Protein AF-A0A956QJQ5-F1 (afdb_monomer_lite)

Radius of gyration: 14.85 Å; chains: 1; bounding box: 36×27×37 Å

Secondary structure (DSSP, 8-state):
--PPP---TT-TTS--TTSTTBTTB-PPPHHHHHHHHHHHHHHHHT--GGG--EEE---SSHHHHSS---HHHHHHHHSGGGTTSEEE-

Sequence (89 aa):
MKITPFIGKGSPDFITRGHPDFGKKENPTLEEQLALAVNGLFGEMGVDPKLVQRSYVGNFAGELFSNQGHLGAMVGRVEPALAGVGSAR

pLDDT: mean 95.03, std 5.26, range [60.28, 98.38]

Structure (mmCIF, N/CA/C/O backbone):
data_AF-A0A956QJQ5-F1
#
_entry.id   AF-A0A956QJQ5-F1
#
loop_
_atom_site.group_PDB
_atom_site.id
_atom_site.type_symbol
_atom_site.label_atom_id
_atom_site.label_alt_id
_atom_site.label_comp_id
_atom_site.label_asym_id
_atom_site.label_entity_id
_atom_site.label_seq_id
_atom_site.pdbx_PDB_ins_code
_atom_site.Cartn_x
_atom_site.Cartn_y
_atom_site.Cartn_z
_atom_site.occupancy
_atom_site.B_iso_or_equiv
_atom_site.auth_seq_id
_atom_site.auth_comp_id
_atom_site.auth_asym_id
_atom_site.auth_atom_id
_atom_site.pdbx_PDB_model_num
ATOM 1 N N . MET A 1 1 ? -11.728 -5.339 -12.961 1.00 60.28 1 MET A N 1
ATOM 2 C CA . MET A 1 1 ? -10.831 -4.537 -12.114 1.00 60.28 1 MET A CA 1
ATOM 3 C C . MET A 1 1 ? -11.499 -4.336 -10.764 1.00 60.28 1 MET A C 1
ATOM 5 O O . MET A 1 1 ? -12.489 -3.612 -10.678 1.00 60.28 1 MET A O 1
ATOM 9 N N . LYS A 1 2 ? -11.033 -5.024 -9.727 1.00 71.94 2 LYS A N 1
ATOM 10 C CA . LYS A 1 2 ? -11.557 -4.986 -8.370 1.00 71.94 2 LYS A CA 1
ATOM 11 C C . LYS A 1 2 ? -10.932 -3.798 -7.650 1.00 71.94 2 LYS A C 1
ATOM 13 O O . LYS A 1 2 ? -9.837 -3.872 -7.105 1.00 71.94 2 LYS A O 1
ATOM 18 N N . ILE A 1 3 ? -11.649 -2.684 -7.688 1.00 91.62 3 ILE A N 1
ATOM 19 C CA . ILE A 1 3 ? -11.356 -1.505 -6.873 1.00 91.62 3 ILE A CA 1
ATOM 20 C C . ILE A 1 3 ? -11.556 -1.896 -5.402 1.00 91.62 3 ILE A C 1
ATOM 22 O O . ILE A 1 3 ? -12.481 -2.651 -5.082 1.00 91.62 3 ILE A O 1
ATOM 26 N N . THR A 1 4 ? -10.681 -1.427 -4.510 1.00 93.88 4 THR A N 1
ATOM 27 C CA . THR A 1 4 ? -10.838 -1.673 -3.072 1.00 93.88 4 THR A CA 1
ATOM 28 C C . THR A 1 4 ? -12.167 -1.085 -2.575 1.00 93.88 4 THR A C 1
ATOM 30 O O . THR A 1 4 ? -12.620 -0.060 -3.093 1.00 93.88 4 THR A O 1
ATOM 33 N N . PRO A 1 5 ? -12.832 -1.703 -1.583 1.00 94.50 5 PRO A N 1
ATOM 34 C CA . PRO A 1 5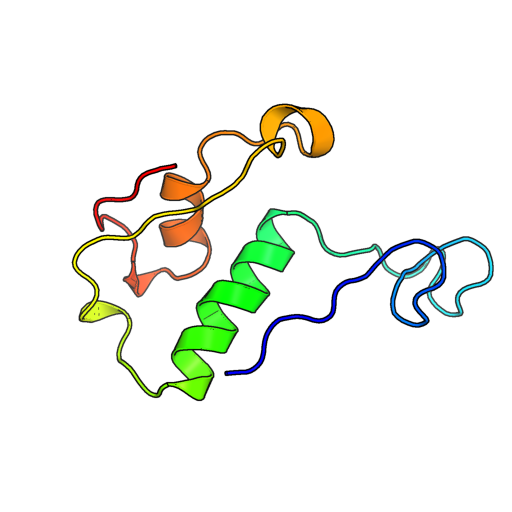 ? -14.010 -1.101 -0.973 1.00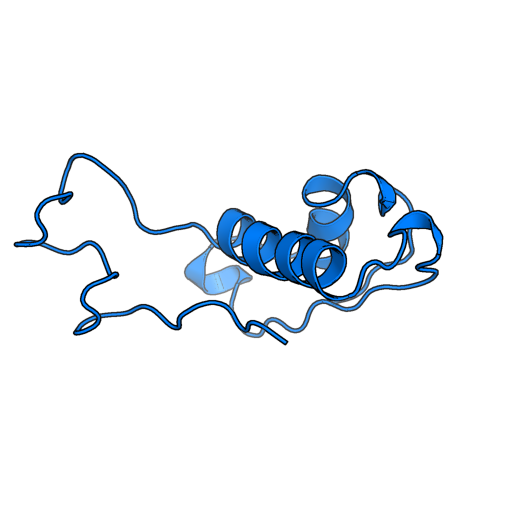 94.50 5 PRO A CA 1
ATOM 35 C C . PRO A 1 5 ? -13.675 0.265 -0.370 1.00 94.50 5 PRO A C 1
ATOM 37 O O . PRO A 1 5 ? -12.676 0.419 0.335 1.00 94.50 5 PRO A O 1
ATOM 40 N N . PHE A 1 6 ? -14.525 1.260 -0.616 1.00 96.50 6 PHE A N 1
ATOM 41 C CA . PHE A 1 6 ? -14.387 2.567 0.018 1.00 96.50 6 PHE A CA 1
ATOM 42 C C . PHE A 1 6 ? -15.050 2.511 1.389 1.00 96.50 6 PHE A C 1
ATOM 44 O O . PHE A 1 6 ? -16.269 2.378 1.502 1.00 96.50 6 PHE A O 1
ATOM 51 N N . ILE A 1 7 ? -14.232 2.586 2.435 1.00 97.00 7 ILE A N 1
ATOM 52 C CA . ILE A 1 7 ? -14.683 2.479 3.821 1.00 97.00 7 ILE A CA 1
ATOM 53 C C . ILE A 1 7 ? -14.628 3.835 4.524 1.00 97.00 7 ILE A C 1
ATOM 55 O O . ILE A 1 7 ? -13.773 4.677 4.259 1.00 97.00 7 ILE A O 1
ATOM 59 N N . GLY A 1 8 ? -15.568 4.036 5.437 1.00 96.81 8 GLY A N 1
ATOM 60 C CA . GLY A 1 8 ? -15.731 5.248 6.225 1.00 96.81 8 GLY A CA 1
ATOM 61 C C . GLY A 1 8 ? -16.964 5.122 7.111 1.00 96.81 8 GLY A C 1
ATOM 62 O O . GLY A 1 8 ? -17.651 4.098 7.096 1.00 96.81 8 GLY A O 1
ATOM 63 N N . LYS A 1 9 ? -17.271 6.160 7.892 1.00 96.19 9 LYS A N 1
ATOM 64 C CA . LYS A 1 9 ? -18.435 6.152 8.790 1.00 96.19 9 LYS A CA 1
ATOM 65 C C . LYS A 1 9 ? -19.717 5.787 8.022 1.00 96.19 9 LYS A C 1
ATOM 67 O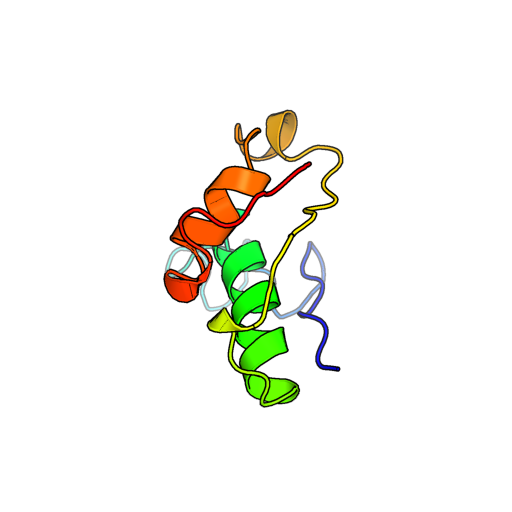 O . LYS A 1 9 ? -20.100 6.496 7.098 1.00 96.19 9 LYS A O 1
ATOM 72 N N . GLY A 1 10 ? -20.383 4.710 8.446 1.00 93.75 10 GLY A N 1
ATOM 73 C CA . GLY A 1 10 ? -21.602 4.179 7.820 1.00 93.75 10 GLY A CA 1
ATOM 74 C C . GLY A 1 10 ? -21.381 2.940 6.946 1.00 93.75 10 GLY A C 1
ATOM 75 O O . GLY A 1 10 ? -22.345 2.234 6.668 1.00 93.75 10 GLY A O 1
ATOM 76 N N . SER A 1 11 ? -20.136 2.635 6.563 1.00 96.50 11 SER A N 1
ATOM 77 C CA . SER A 1 11 ? -19.796 1.357 5.928 1.00 96.50 11 SER A CA 1
ATOM 78 C C . SER A 1 11 ? -19.790 0.224 6.965 1.00 96.50 11 SER A C 1
ATOM 80 O O . SER A 1 11 ? -19.265 0.436 8.064 1.00 96.50 11 SER A O 1
ATOM 82 N N . PRO A 1 12 ? -20.319 -0.973 6.639 1.00 95.88 12 PRO A N 1
ATOM 83 C CA . PRO A 1 12 ? -20.227 -2.138 7.520 1.00 95.88 12 PRO A CA 1
ATOM 84 C C . PRO A 1 12 ? -18.780 -2.595 7.739 1.00 95.88 12 PRO A C 1
ATOM 86 O O . PRO A 1 12 ? -18.491 -3.171 8.779 1.00 95.88 12 PRO A O 1
ATOM 89 N N . ASP A 1 13 ? -17.879 -2.287 6.803 1.00 95.94 13 ASP A N 1
ATOM 90 C CA . ASP A 1 13 ? -16.469 -2.684 6.857 1.00 95.94 13 ASP A CA 1
ATOM 91 C C . ASP A 1 13 ? -15.593 -1.674 7.622 1.00 95.94 13 ASP A C 1
ATOM 93 O O . ASP A 1 13 ? -14.394 -1.894 7.794 1.00 95.94 13 ASP A O 1
ATOM 97 N N . PHE A 1 14 ? -16.158 -0.543 8.067 1.00 98.12 14 PHE A N 1
ATOM 98 C CA . PHE A 1 14 ? -15.417 0.476 8.810 1.00 98.12 14 PHE A CA 1
ATOM 99 C C . PHE A 1 14 ? -15.535 0.253 10.318 1.00 98.12 14 PHE A C 1
ATOM 101 O O . PHE A 1 14 ? -16.605 0.395 10.920 1.00 98.12 14 PHE A O 1
ATOM 108 N N . ILE A 1 15 ? -14.404 -0.039 10.952 1.00 98.19 15 ILE A N 1
ATOM 109 C CA . ILE A 1 15 ? -14.342 -0.326 12.379 1.00 98.19 15 ILE A CA 1
ATOM 110 C C . ILE A 1 15 ? -14.509 0.984 13.151 1.00 98.19 15 ILE A C 1
ATOM 112 O O . ILE A 1 15 ? -13.651 1.865 13.154 1.00 98.19 15 ILE A O 1
ATOM 116 N N . THR A 1 16 ? -15.641 1.114 13.831 1.00 97.00 16 THR A N 1
ATOM 117 C CA . THR A 1 16 ? -15.948 2.222 14.738 1.00 97.00 16 THR A CA 1
ATOM 118 C C . THR A 1 16 ? -16.629 1.689 15.994 1.00 97.00 16 THR A C 1
ATOM 120 O O . THR A 1 16 ? -16.902 0.492 16.098 1.00 97.00 16 THR A O 1
ATOM 123 N N . ARG A 1 17 ? -16.908 2.553 16.976 1.00 96.06 17 ARG A N 1
ATOM 124 C CA . ARG A 1 17 ? -17.583 2.144 18.214 1.00 96.06 17 ARG A CA 1
ATOM 125 C C . ARG A 1 17 ? -18.920 1.470 17.872 1.00 96.06 17 ARG A C 1
ATOM 127 O O . ARG A 1 17 ? -19.776 2.092 17.253 1.00 96.06 17 ARG A O 1
ATOM 134 N N . GLY A 1 18 ? -19.084 0.216 18.300 1.00 93.88 18 GLY A N 1
ATOM 135 C CA . GLY A 1 18 ? -20.251 -0.623 17.993 1.00 93.88 18 GLY A CA 1
ATOM 136 C C . GLY A 1 18 ? -20.009 -1.689 16.917 1.00 93.88 18 GLY A C 1
ATOM 137 O O . GLY A 1 18 ? -20.820 -2.601 16.794 1.00 93.88 18 GLY A O 1
ATOM 138 N N . HIS A 1 19 ? -18.892 -1.630 16.183 1.00 97.69 19 HIS A N 1
ATOM 139 C CA . HIS A 1 19 ? -18.488 -2.700 15.268 1.00 97.69 19 HIS A CA 1
ATOM 140 C C . HIS A 1 19 ? -18.026 -3.948 16.057 1.00 97.69 19 HIS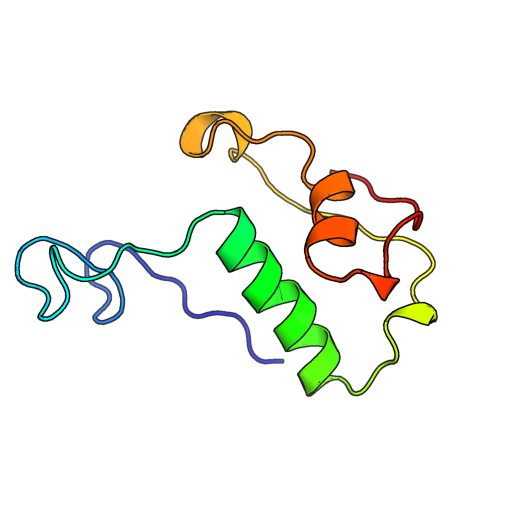 A C 1
ATOM 142 O O . HIS A 1 19 ? -17.344 -3.785 17.074 1.00 97.69 19 HIS A O 1
ATOM 148 N N . PRO A 1 20 ? -18.317 -5.189 15.606 1.00 97.38 20 PRO A N 1
ATOM 149 C CA . PRO A 1 20 ? -17.907 -6.4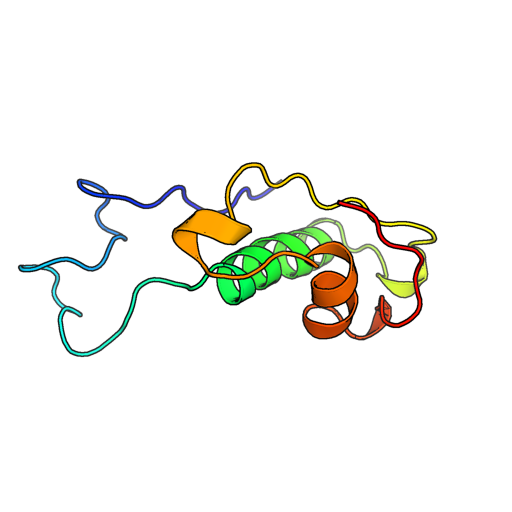20 16.304 1.00 97.38 20 PRO A CA 1
ATOM 150 C C . PRO A 1 20 ? -16.397 -6.543 16.575 1.00 97.38 20 PRO A C 1
ATOM 152 O O . PRO A 1 20 ? -15.988 -7.173 17.558 1.00 97.38 20 PRO A O 1
ATOM 155 N N . ASP A 1 21 ? -15.584 -5.921 15.718 1.00 98.00 21 ASP A N 1
ATOM 156 C CA . ASP A 1 21 ? -14.117 -5.899 15.809 1.00 98.00 21 ASP A CA 1
ATOM 157 C C . ASP A 1 21 ? -13.544 -4.639 16.483 1.00 98.00 21 ASP A C 1
ATOM 159 O O . ASP A 1 21 ? -12.324 -4.486 16.563 1.00 98.00 21 ASP A O 1
ATOM 163 N N . PHE A 1 22 ? -14.386 -3.738 16.998 1.00 97.81 22 PHE A N 1
ATOM 164 C CA . PHE A 1 22 ? -13.911 -2.548 17.706 1.00 97.81 22 PHE A CA 1
ATOM 165 C C . PHE A 1 22 ? -13.062 -2.931 18.931 1.00 97.81 22 PHE A C 1
ATOM 167 O O . PHE A 1 22 ? -13.500 -3.714 19.776 1.00 97.81 22 PHE A O 1
ATOM 174 N N . GLY A 1 23 ? -11.842 -2.390 19.015 1.00 97.44 23 GLY A N 1
ATOM 175 C CA . GLY A 1 23 ? -10.862 -2.718 20.060 1.00 97.44 23 GLY A CA 1
ATOM 176 C C . GLY A 1 23 ? -10.137 -4.058 19.869 1.00 97.44 23 GLY A C 1
ATOM 177 O O . GLY A 1 23 ? -9.349 -4.444 20.728 1.00 97.44 23 GLY A O 1
ATOM 178 N N . LYS A 1 24 ? -10.402 -4.775 18.767 1.00 98.12 24 LYS A N 1
ATOM 179 C CA . LYS A 1 24 ? -9.724 -6.032 18.397 1.00 98.12 24 LYS A CA 1
ATOM 180 C C . LYS A 1 24 ? -8.878 -5.884 17.137 1.00 98.12 24 LYS A C 1
ATOM 182 O O . LYS A 1 24 ? -7.864 -6.560 17.000 1.00 98.12 24 LYS A O 1
ATOM 187 N N . LYS A 1 25 ? -9.331 -5.044 16.206 1.00 97.69 25 LYS A N 1
ATOM 188 C CA . LYS A 1 25 ? -8.658 -4.722 14.948 1.00 97.69 25 LYS A CA 1
ATOM 189 C C . LYS A 1 25 ? -8.757 -3.228 14.684 1.00 97.69 25 LYS A C 1
ATOM 191 O O . LYS A 1 25 ? -9.669 -2.567 15.180 1.00 97.69 25 LYS A O 1
ATOM 196 N N . GLU A 1 26 ? -7.855 -2.749 13.845 1.00 97.62 26 GLU A N 1
ATOM 197 C CA . GLU A 1 26 ? -7.834 -1.374 13.367 1.00 97.62 26 GLU A CA 1
ATOM 198 C C . GLU A 1 26 ? -8.270 -1.299 11.905 1.00 97.62 26 GLU A C 1
ATOM 200 O O . GLU A 1 26 ? -8.188 -2.279 11.159 1.00 97.62 26 GLU A O 1
ATOM 205 N N . ASN A 1 27 ? -8.747 -0.121 11.499 1.00 98.06 27 ASN A N 1
ATOM 206 C CA . ASN A 1 27 ? -8.938 0.161 10.081 1.00 98.06 27 ASN A CA 1
ATOM 207 C C . ASN A 1 27 ? -7.573 0.181 9.374 1.00 98.06 27 ASN A C 1
ATOM 209 O O . ASN A 1 27 ? -6.586 0.597 9.983 1.00 98.06 27 ASN A O 1
ATOM 213 N N . PRO A 1 28 ? -7.517 -0.207 8.090 1.00 97.50 28 PRO A N 1
ATOM 214 C CA . PRO A 1 28 ? -6.277 -0.201 7.331 1.00 97.50 28 PRO A CA 1
ATOM 215 C C . PRO A 1 28 ? -5.661 1.200 7.257 1.00 97.50 28 PRO A C 1
ATOM 217 O O . PRO A 1 28 ? -6.339 2.202 7.009 1.00 97.50 28 PRO A O 1
ATOM 220 N N . THR A 1 29 ? -4.349 1.240 7.430 1.00 97.88 29 THR A N 1
ATOM 221 C CA . THR A 1 29 ? -3.487 2.401 7.216 1.00 97.88 29 THR A CA 1
ATOM 222 C C . THR A 1 29 ? -3.380 2.759 5.731 1.00 97.88 29 THR A C 1
ATOM 224 O O . THR A 1 29 ? -3.772 1.995 4.847 1.00 97.88 29 THR A O 1
ATOM 227 N N . LEU A 1 30 ? -2.795 3.924 5.429 1.00 97.69 30 LEU A N 1
ATOM 228 C CA . LEU A 1 30 ? -2.518 4.333 4.048 1.00 97.69 30 LEU A CA 1
ATOM 229 C C . LEU A 1 30 ? -1.580 3.351 3.319 1.00 97.69 30 LEU A C 1
ATOM 231 O O . LEU A 1 30 ? -1.780 3.090 2.135 1.00 97.69 30 LEU A O 1
ATOM 235 N N . GLU A 1 31 ? -0.594 2.781 4.021 1.00 97.44 31 GLU A N 1
ATOM 236 C CA . GLU A 1 31 ? 0.312 1.764 3.467 1.00 97.44 31 GLU A CA 1
ATOM 237 C C . GLU A 1 31 ? -0.438 0.469 3.137 1.00 97.44 31 GLU A C 1
ATOM 239 O O . GLU A 1 31 ? -0.290 -0.067 2.040 1.00 97.44 31 GLU A O 1
ATOM 244 N N . GLU A 1 32 ? -1.297 -0.003 4.043 1.00 97.69 32 GLU A N 1
ATOM 245 C CA . GLU A 1 32 ? -2.103 -1.208 3.815 1.00 97.69 32 GLU A CA 1
ATOM 246 C C . GLU A 1 32 ? -3.112 -1.009 2.678 1.00 97.69 32 GLU A C 1
ATOM 248 O O . GLU A 1 32 ? -3.296 -1.907 1.859 1.00 97.69 32 GLU A O 1
ATOM 253 N N . GLN A 1 33 ? -3.717 0.177 2.562 1.00 97.06 33 GLN A N 1
ATOM 254 C CA . GLN A 1 33 ? -4.581 0.517 1.426 1.00 97.06 33 GLN A CA 1
ATOM 255 C C . GLN A 1 33 ? -3.815 0.508 0.099 1.00 97.06 33 GLN A C 1
ATOM 257 O O . GLN A 1 33 ? -4.305 -0.038 -0.893 1.00 97.06 33 GLN A O 1
ATOM 262 N N . LEU A 1 34 ? -2.597 1.060 0.079 1.00 96.88 34 LEU A N 1
ATOM 263 C CA . LEU A 1 34 ? -1.735 1.008 -1.100 1.00 96.88 34 LEU A CA 1
ATOM 264 C C . LEU A 1 34 ? -1.368 -0.442 -1.449 1.00 96.88 34 LEU A C 1
ATOM 266 O O . LEU A 1 34 ? -1.420 -0.811 -2.620 1.00 96.88 34 LEU A O 1
ATOM 270 N N . ALA A 1 35 ? -1.078 -1.279 -0.449 1.00 96.94 35 ALA A N 1
ATOM 271 C CA . ALA A 1 35 ? -0.806 -2.701 -0.646 1.00 96.94 35 ALA A CA 1
ATOM 272 C C . ALA A 1 35 ? -1.982 -3.474 -1.228 1.00 96.94 35 ALA A C 1
ATOM 274 O O . ALA A 1 35 ? -1.806 -4.224 -2.191 1.00 96.94 35 ALA A O 1
ATOM 275 N N . LEU A 1 36 ? -3.184 -3.255 -0.699 1.00 96.50 36 LEU A N 1
ATOM 276 C CA . LEU A 1 36 ? -4.396 -3.868 -1.231 1.00 96.50 36 LEU A CA 1
ATOM 277 C C . LEU A 1 36 ? -4.630 -3.471 -2.693 1.00 96.50 36 LEU A C 1
ATOM 279 O O . LEU A 1 36 ? -4.967 -4.329 -3.509 1.00 96.50 36 LEU A O 1
ATOM 283 N N . ALA A 1 37 ? -4.417 -2.198 -3.036 1.00 95.75 37 ALA A N 1
ATOM 284 C CA . ALA A 1 37 ? -4.600 -1.706 -4.397 1.00 95.75 37 ALA A CA 1
ATOM 285 C C . ALA A 1 37 ? -3.548 -2.256 -5.378 1.00 95.75 37 ALA A C 1
ATOM 287 O O . ALA A 1 37 ? -3.912 -2.777 -6.432 1.00 95.75 37 ALA A O 1
ATOM 288 N N . VAL A 1 38 ? -2.256 -2.168 -5.039 1.00 95.62 38 VAL A N 1
ATOM 289 C CA . VAL A 1 38 ? -1.151 -2.587 -5.922 1.00 95.62 38 VAL A CA 1
ATOM 290 C C . VAL A 1 38 ? -1.156 -4.101 -6.132 1.00 95.62 38 VAL A C 1
ATOM 292 O O . VAL A 1 38 ? -1.163 -4.567 -7.271 1.00 95.62 38 VAL A O 1
ATOM 295 N N . ASN A 1 39 ? -1.224 -4.881 -5.052 1.00 94.75 39 ASN A N 1
ATOM 296 C CA . ASN A 1 39 ? -1.149 -6.340 -5.153 1.00 94.75 39 ASN A CA 1
ATOM 297 C C . ASN A 1 39 ? -2.450 -6.926 -5.719 1.00 94.75 39 ASN A C 1
ATOM 299 O O . ASN A 1 39 ? -2.419 -7.896 -6.478 1.00 94.75 39 ASN A O 1
ATOM 303 N N . GLY A 1 40 ? -3.594 -6.303 -5.410 1.00 94.19 40 GLY A N 1
ATOM 304 C CA . GLY A 1 40 ? -4.880 -6.653 -6.013 1.00 94.19 40 GLY A CA 1
ATOM 305 C C . GLY A 1 40 ? -4.888 -6.449 -7.529 1.00 94.19 40 GLY A C 1
ATOM 306 O O . GLY A 1 40 ? -5.357 -7.325 -8.256 1.00 94.19 40 GLY A O 1
ATOM 307 N N . LEU A 1 41 ? -4.307 -5.342 -8.010 1.00 94.00 41 LEU A N 1
ATOM 308 C CA . LEU A 1 41 ? -4.171 -5.060 -9.439 1.00 94.00 41 LEU A CA 1
ATOM 309 C C . LEU A 1 41 ? -3.374 -6.153 -10.162 1.00 94.00 41 LEU A C 1
ATOM 311 O O . LEU A 1 41 ? -3.853 -6.693 -11.159 1.00 94.00 41 LEU A O 1
ATOM 315 N N . PHE A 1 42 ? -2.175 -6.488 -9.679 1.00 94.00 42 PHE A N 1
ATOM 316 C CA . PHE A 1 42 ? -1.343 -7.504 -10.333 1.00 94.00 42 PHE A CA 1
ATOM 317 C C . PHE A 1 42 ? -1.970 -8.896 -10.274 1.00 94.00 42 PHE A C 1
ATOM 319 O O . PHE A 1 42 ? -1.964 -9.607 -11.281 1.00 94.00 42 PHE A O 1
ATOM 326 N N . GLY A 1 43 ? -2.568 -9.258 -9.135 1.00 92.94 43 GLY A N 1
ATOM 327 C CA . GLY A 1 43 ? -3.253 -10.539 -8.972 1.00 92.94 43 GLY A CA 1
ATOM 328 C C . GLY A 1 43 ? -4.426 -10.723 -9.938 1.00 92.94 43 GLY A C 1
ATOM 329 O O . GLY A 1 43 ? -4.653 -11.830 -10.418 1.00 92.94 43 GLY A O 1
ATOM 330 N N . GLU A 1 44 ? -5.151 -9.651 -10.262 1.00 93.81 44 GLU A N 1
ATOM 331 C CA . GLU A 1 44 ? -6.272 -9.717 -11.201 1.00 93.81 44 GLU A CA 1
ATOM 332 C C . GLU A 1 44 ? -5.837 -9.660 -12.666 1.00 93.81 44 GLU A C 1
ATOM 334 O O . GLU A 1 44 ? -6.382 -10.379 -13.502 1.00 93.81 44 GLU A O 1
ATOM 339 N N . MET A 1 45 ? -4.871 -8.800 -12.991 1.00 91.81 45 MET A N 1
ATOM 340 C CA . MET A 1 45 ? -4.440 -8.605 -14.378 1.00 91.81 45 MET A CA 1
ATOM 341 C C . MET A 1 45 ? -3.522 -9.731 -14.866 1.00 91.81 45 MET A C 1
ATOM 343 O O . MET A 1 45 ? -3.329 -9.871 -16.072 1.00 91.81 45 MET A O 1
ATOM 347 N N . GLY A 1 46 ? -2.938 -10.519 -13.954 1.00 91.75 46 GLY A N 1
ATOM 348 C CA . GLY A 1 46 ? -2.005 -11.595 -14.298 1.00 91.75 46 GLY A CA 1
ATOM 349 C C . GLY A 1 46 ? -0.722 -11.087 -14.964 1.00 91.75 46 GLY A C 1
ATOM 350 O O . GLY A 1 46 ? -0.088 -11.816 -15.724 1.00 91.75 46 GLY A O 1
ATOM 351 N N . VAL A 1 47 ? -0.363 -9.824 -14.719 1.00 92.44 47 VAL A N 1
ATOM 352 C CA . VAL A 1 47 ? 0.833 -9.174 -15.268 1.00 92.44 47 VAL A CA 1
ATOM 353 C C . VAL A 1 47 ? 1.984 -9.345 -14.284 1.00 92.44 47 VAL A C 1
ATOM 355 O O . VAL A 1 47 ? 1.812 -9.086 -13.096 1.00 92.44 47 VAL A O 1
ATOM 358 N N . ASP A 1 48 ? 3.162 -9.735 -14.778 1.00 95.75 48 ASP A N 1
ATOM 359 C CA . ASP A 1 48 ? 4.384 -9.764 -13.969 1.00 95.75 48 ASP A CA 1
ATOM 360 C C . ASP A 1 48 ? 4.781 -8.326 -13.577 1.00 95.75 48 ASP A C 1
ATOM 362 O O . ASP A 1 48 ? 5.070 -7.515 -14.469 1.00 95.75 48 ASP A O 1
ATOM 366 N N . PRO A 1 49 ? 4.835 -7.990 -12.272 1.00 95.88 49 PRO A N 1
ATOM 367 C CA . PRO A 1 49 ? 5.244 -6.666 -11.813 1.00 95.88 49 PRO A CA 1
ATOM 368 C C . PRO A 1 49 ? 6.612 -6.221 -12.345 1.00 95.88 49 PRO A C 1
ATOM 370 O O . PRO A 1 49 ? 6.831 -5.027 -12.539 1.00 95.88 49 PRO A O 1
ATOM 373 N N . LYS A 1 50 ? 7.520 -7.155 -12.664 1.00 96.06 50 LYS A N 1
ATOM 374 C CA . LYS A 1 50 ? 8.855 -6.844 -13.211 1.00 96.06 50 LYS A CA 1
ATOM 375 C C . LYS A 1 50 ? 8.823 -6.183 -14.590 1.00 96.06 50 LYS A C 1
ATOM 377 O O . LYS A 1 50 ? 9.835 -5.643 -15.029 1.00 96.06 50 LYS A O 1
ATOM 382 N N . LEU A 1 51 ? 7.687 -6.231 -15.286 1.00 96.31 51 LEU A N 1
ATOM 383 C CA . LEU A 1 51 ? 7.504 -5.563 -16.577 1.00 96.31 51 LEU A CA 1
ATOM 384 C C . LEU A 1 51 ? 7.246 -4.057 -16.432 1.00 96.31 51 LEU A C 1
ATOM 386 O O . LEU A 1 51 ? 7.313 -3.322 -17.419 1.00 96.31 51 LEU A O 1
ATOM 390 N N . VAL A 1 52 ? 6.942 -3.581 -15.222 1.00 95.88 52 VAL A N 1
ATOM 391 C CA . VAL A 1 52 ? 6.669 -2.167 -14.970 1.00 95.88 52 VAL A CA 1
ATOM 392 C C . VAL A 1 52 ? 7.961 -1.360 -15.016 1.00 95.88 52 VAL A C 1
ATOM 394 O O . VAL A 1 52 ? 8.923 -1.623 -14.303 1.00 95.88 52 VAL A O 1
ATOM 397 N N . GLN A 1 53 ? 7.957 -0.318 -15.843 1.00 95.88 53 GLN A N 1
ATOM 398 C CA . GLN A 1 53 ? 9.109 0.571 -16.023 1.00 95.88 53 GLN A CA 1
ATOM 399 C C . GLN A 1 53 ? 8.986 1.880 -15.235 1.00 95.88 53 GLN A C 1
ATOM 401 O O . GLN A 1 53 ? 9.993 2.550 -14.995 1.00 95.88 53 GLN A O 1
ATOM 406 N N . ARG A 1 54 ? 7.758 2.275 -14.870 1.00 95.62 54 ARG A N 1
ATOM 407 C CA . ARG A 1 54 ? 7.435 3.495 -14.116 1.00 95.62 54 ARG A CA 1
ATOM 408 C C . ARG A 1 54 ? 6.139 3.321 -13.332 1.00 95.62 54 ARG A C 1
ATOM 410 O O . ARG A 1 54 ? 5.219 2.668 -13.821 1.00 95.62 54 ARG A O 1
ATOM 417 N N . SER A 1 55 ? 6.035 3.997 -12.193 1.00 95.00 55 SER A N 1
ATOM 418 C CA . SER A 1 55 ? 4.800 4.074 -11.399 1.00 95.00 55 SER A CA 1
ATOM 419 C C . SER A 1 55 ? 4.492 5.495 -10.934 1.00 95.00 55 SER A C 1
ATOM 421 O O . SER A 1 55 ? 5.377 6.331 -10.755 1.00 95.00 55 SER A O 1
ATOM 423 N N . TYR A 1 56 ? 3.207 5.772 -10.730 1.00 96.44 56 TYR A N 1
ATOM 424 C CA . TYR A 1 56 ? 2.707 7.069 -10.283 1.00 96.44 56 TYR A CA 1
ATOM 425 C C . TYR A 1 56 ? 1.657 6.837 -9.202 1.00 96.44 56 TYR A C 1
ATOM 427 O O . TYR A 1 56 ? 0.720 6.067 -9.419 1.00 96.44 56 TYR A O 1
ATOM 435 N N . VAL A 1 57 ? 1.807 7.489 -8.049 1.00 97.19 57 VAL A N 1
ATOM 436 C CA . VAL A 1 57 ? 0.844 7.396 -6.945 1.00 97.19 57 VAL A CA 1
ATOM 437 C C . VAL A 1 57 ? 0.118 8.722 -6.793 1.00 97.19 57 VAL A C 1
ATOM 439 O O . VAL A 1 57 ? 0.673 9.681 -6.269 1.00 97.19 57 VAL A O 1
ATOM 442 N N . GLY A 1 58 ? -1.145 8.766 -7.216 1.00 97.12 58 GLY A N 1
ATOM 443 C CA . GLY A 1 58 ? -2.007 9.918 -6.975 1.00 97.12 58 GLY A CA 1
ATOM 444 C C . GLY A 1 58 ? -2.484 9.951 -5.524 1.00 97.12 58 GLY A C 1
ATOM 445 O O . GLY A 1 58 ? -3.225 9.068 -5.097 1.00 97.12 58 GLY A O 1
ATOM 446 N N . ASN A 1 59 ? -2.083 10.971 -4.767 1.00 97.25 59 ASN A N 1
ATOM 447 C CA . ASN A 1 59 ? -2.521 11.165 -3.386 1.00 97.25 59 ASN A CA 1
ATOM 448 C C . ASN A 1 59 ? -2.520 12.649 -3.020 1.00 97.25 59 ASN A C 1
ATOM 450 O O . ASN A 1 59 ? -1.488 13.308 -3.097 1.00 97.25 59 ASN A O 1
ATOM 454 N N . PHE A 1 60 ? -3.666 13.153 -2.565 1.00 97.38 60 PHE A N 1
ATOM 455 C CA . PHE A 1 60 ? -3.823 14.575 -2.270 1.00 97.38 60 PHE A CA 1
ATOM 456 C C . PHE A 1 60 ? -3.364 14.963 -0.856 1.00 97.38 60 PHE A C 1
ATOM 458 O O . PHE A 1 60 ? -2.666 15.957 -0.695 1.00 97.38 60 PHE A O 1
ATOM 465 N N . ALA A 1 61 ? -3.735 14.191 0.174 1.00 97.12 61 ALA A N 1
ATOM 466 C CA . ALA A 1 61 ? -3.634 14.635 1.572 1.00 97.12 61 ALA A CA 1
ATOM 467 C C . ALA A 1 61 ? -2.973 13.623 2.531 1.00 97.12 61 ALA A C 1
ATOM 469 O O . ALA A 1 61 ? -3.101 13.750 3.748 1.00 97.12 61 ALA A O 1
ATOM 470 N N . GLY A 1 62 ? -2.249 12.626 2.013 1.00 97.19 62 GLY A N 1
ATOM 471 C CA . GLY A 1 62 ? -1.565 11.619 2.846 1.0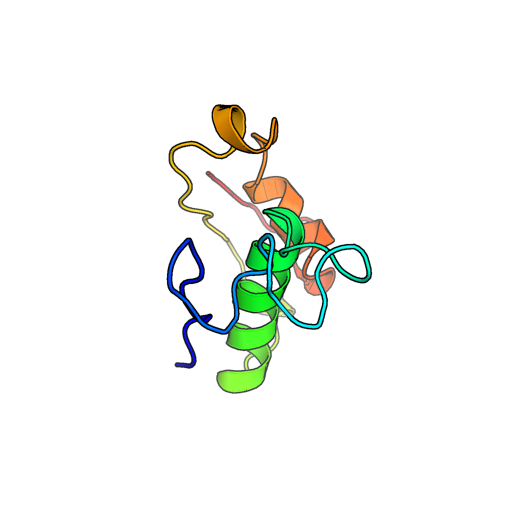0 97.19 62 GLY A CA 1
ATOM 472 C C . GLY A 1 62 ? -0.545 12.203 3.837 1.00 97.19 62 GLY A C 1
ATOM 473 O O . GLY A 1 62 ? -0.390 11.676 4.938 1.00 97.19 62 GLY A O 1
ATOM 474 N N . GLU A 1 63 ? 0.079 13.342 3.513 1.00 97.75 63 GLU A N 1
ATOM 475 C CA . GLU A 1 63 ? 0.961 14.058 4.450 1.00 97.75 63 GLU A CA 1
ATOM 476 C C . GLU A 1 63 ? 0.208 14.604 5.666 1.00 97.75 63 GLU A C 1
ATOM 478 O O . GLU A 1 63 ? 0.758 14.621 6.759 1.00 97.75 63 GLU A O 1
ATOM 483 N N . LEU A 1 64 ? -1.054 15.003 5.494 1.00 98.38 64 LEU A N 1
ATOM 484 C CA . LEU A 1 64 ? -1.863 15.593 6.560 1.00 98.38 64 LEU A CA 1
ATOM 485 C C . LEU A 1 64 ? -2.549 14.525 7.417 1.00 98.38 64 LEU A C 1
ATOM 487 O O . LEU A 1 64 ? -2.576 14.637 8.638 1.00 98.38 64 LEU A O 1
ATOM 491 N N . PHE A 1 65 ? -3.114 13.491 6.786 1.00 97.94 65 PHE A N 1
ATOM 492 C CA . PHE A 1 65 ? -3.913 12.480 7.490 1.00 97.94 65 PHE A CA 1
ATOM 493 C C . PHE A 1 65 ? -3.109 11.278 7.979 1.00 97.94 65 PHE A C 1
ATOM 495 O O . PHE A 1 65 ? -3.554 10.572 8.881 1.00 97.94 65 PHE A O 1
ATOM 502 N N . SER A 1 66 ? -1.947 11.014 7.384 1.00 97.62 66 SER A N 1
ATOM 503 C CA . SER A 1 66 ? -1.138 9.832 7.701 1.00 97.62 66 SER A CA 1
ATOM 504 C C . SER A 1 66 ? 0.322 10.166 7.982 1.00 97.62 66 SER A C 1
ATOM 506 O O . SER A 1 66 ? 1.114 9.248 8.164 1.00 97.62 66 SER A O 1
ATOM 508 N N . ASN A 1 67 ? 0.687 11.457 8.020 1.00 97.44 67 ASN A N 1
ATOM 509 C CA . ASN A 1 67 ? 2.072 11.919 8.160 1.00 97.44 67 ASN A CA 1
ATOM 510 C C . ASN A 1 67 ? 3.020 11.255 7.146 1.00 97.44 67 ASN A C 1
ATOM 512 O O . ASN A 1 67 ? 4.188 11.005 7.439 1.00 97.44 67 ASN A O 1
ATOM 516 N N . GLN A 1 68 ? 2.508 10.942 5.949 1.00 97.25 68 GLN A N 1
ATOM 517 C CA . GLN A 1 68 ? 3.213 10.130 4.966 1.00 97.25 68 GLN A CA 1
ATOM 518 C C . GLN A 1 68 ? 3.188 10.786 3.583 1.00 97.25 68 GLN A C 1
ATOM 520 O O . GLN A 1 68 ? 2.164 10.816 2.901 1.00 97.25 68 GLN A O 1
ATOM 525 N N . GLY A 1 69 ? 4.354 11.283 3.160 1.00 94.75 69 GLY A N 1
ATOM 526 C CA . GLY A 1 69 ? 4.535 11.978 1.883 1.00 94.75 69 GLY A CA 1
ATOM 527 C C . GLY A 1 69 ? 5.013 11.091 0.739 1.00 94.75 69 GLY A C 1
ATOM 528 O O . GLY A 1 69 ? 4.300 10.930 -0.242 1.00 94.75 69 GLY A O 1
ATOM 529 N N . HIS A 1 70 ? 6.223 10.529 0.832 1.00 95.00 70 HIS A N 1
ATOM 530 C CA . HIS A 1 70 ? 6.938 9.839 -0.261 1.00 95.00 70 HIS A CA 1
ATOM 531 C C . HIS A 1 70 ? 6.296 8.507 -0.723 1.00 95.00 70 HIS A C 1
ATOM 533 O O . HIS A 1 70 ? 6.931 7.455 -0.696 1.00 95.00 70 HIS A O 1
ATOM 539 N N . LEU A 1 71 ? 5.041 8.525 -1.172 1.00 96.38 71 LEU A N 1
ATOM 540 C CA . LEU A 1 71 ? 4.288 7.326 -1.542 1.00 96.38 71 LEU A CA 1
ATOM 541 C C . LEU A 1 71 ? 4.817 6.639 -2.802 1.00 96.38 71 LEU A C 1
ATOM 543 O O . LEU A 1 71 ? 4.723 5.423 -2.901 1.00 96.38 71 LEU A O 1
ATOM 547 N N . GLY A 1 72 ? 5.452 7.374 -3.720 1.00 94.31 72 GLY A N 1
ATOM 548 C CA . GLY A 1 72 ? 6.173 6.751 -4.833 1.00 94.31 72 GLY A CA 1
ATOM 549 C C . GLY A 1 72 ? 7.248 5.771 -4.343 1.00 94.31 72 GLY A C 1
ATOM 550 O O . GLY A 1 72 ? 7.357 4.668 -4.864 1.00 94.31 72 GLY A O 1
ATOM 551 N N . ALA A 1 73 ? 7.984 6.118 -3.280 1.00 93.31 73 ALA A N 1
ATOM 552 C CA . ALA A 1 73 ? 8.955 5.209 -2.669 1.00 93.31 73 ALA A CA 1
ATOM 553 C C . ALA A 1 73 ? 8.278 4.042 -1.924 1.00 93.31 73 ALA A C 1
ATOM 555 O O . ALA A 1 73 ? 8.824 2.941 -1.876 1.00 93.31 73 ALA A O 1
ATOM 556 N N . MET A 1 74 ? 7.078 4.260 -1.377 1.00 96.56 74 MET A N 1
ATOM 557 C CA . MET A 1 74 ? 6.299 3.224 -0.692 1.00 96.56 74 MET A CA 1
ATOM 558 C C . MET A 1 74 ? 5.870 2.087 -1.633 1.00 96.56 74 MET A C 1
ATOM 560 O O . MET A 1 74 ? 5.747 0.954 -1.179 1.00 96.56 74 MET A O 1
ATOM 564 N N . VAL A 1 75 ? 5.722 2.338 -2.940 1.00 96.44 75 VAL A N 1
ATOM 565 C CA . VAL A 1 75 ? 5.381 1.296 -3.927 1.00 96.44 75 VAL A CA 1
ATOM 566 C C . VAL A 1 75 ? 6.384 0.141 -3.906 1.00 96.44 75 VAL A C 1
ATOM 568 O O . VAL A 1 75 ? 5.972 -1.010 -3.823 1.00 96.44 75 VAL A O 1
ATOM 571 N N . GLY A 1 76 ? 7.689 0.429 -3.897 1.00 95.62 76 GLY A N 1
ATOM 572 C CA . GLY A 1 76 ? 8.724 -0.613 -3.853 1.00 95.62 76 GLY A CA 1
ATOM 573 C C . GLY A 1 76 ? 8.788 -1.371 -2.522 1.00 95.62 76 GLY A C 1
ATOM 574 O O . GLY A 1 76 ? 9.338 -2.466 -2.462 1.00 95.62 76 GLY A O 1
ATOM 575 N N . ARG A 1 77 ? 8.222 -0.805 -1.448 1.00 95.62 77 ARG A N 1
ATOM 576 C CA . ARG A 1 77 ? 8.049 -1.497 -0.164 1.00 95.62 77 ARG A CA 1
ATOM 577 C C . ARG A 1 77 ? 6.842 -2.439 -0.193 1.00 95.62 77 ARG A C 1
ATOM 579 O O . ARG A 1 77 ? 6.902 -3.512 0.395 1.00 95.62 77 ARG A O 1
ATOM 586 N N . VAL A 1 78 ? 5.768 -2.017 -0.853 1.00 96.62 78 VAL A N 1
ATOM 587 C CA . VAL A 1 78 ? 4.503 -2.749 -0.980 1.00 96.62 78 VAL A CA 1
ATOM 588 C C . VAL A 1 78 ? 4.601 -3.924 -1.959 1.00 96.62 78 VAL A C 1
ATOM 590 O O . VAL A 1 78 ? 4.116 -5.012 -1.654 1.00 96.62 78 VAL A O 1
ATOM 593 N N . GLU A 1 79 ? 5.230 -3.700 -3.113 1.00 96.75 79 GLU A N 1
ATOM 594 C CA . GLU A 1 79 ? 5.512 -4.709 -4.133 1.00 96.75 79 GLU A CA 1
ATOM 595 C C . GLU A 1 79 ? 7.030 -4.723 -4.385 1.00 96.75 79 GLU A C 1
ATOM 597 O O . GLU A 1 79 ? 7.546 -3.871 -5.119 1.00 96.75 79 GLU A O 1
ATOM 602 N N . PRO A 1 80 ? 7.775 -5.656 -3.761 1.00 96.69 80 PRO A N 1
ATOM 603 C CA . PRO A 1 80 ? 9.234 -5.709 -3.847 1.00 96.69 80 PRO A CA 1
ATOM 604 C C . PRO A 1 80 ? 9.787 -5.818 -5.270 1.00 96.69 80 PRO A C 1
ATOM 606 O O . PRO A 1 80 ? 10.908 -5.371 -5.519 1.00 96.69 80 PRO A O 1
ATOM 609 N N . ALA A 1 81 ? 9.028 -6.373 -6.221 1.00 96.62 81 ALA A N 1
ATOM 610 C CA . ALA A 1 81 ? 9.445 -6.428 -7.623 1.00 96.62 81 ALA A CA 1
ATOM 611 C C . ALA A 1 81 ? 9.530 -5.040 -8.288 1.00 96.62 81 ALA A C 1
ATOM 613 O O . ALA A 1 81 ? 10.187 -4.901 -9.319 1.00 96.62 81 ALA A O 1
ATOM 614 N N . LEU A 1 82 ? 8.914 -4.016 -7.687 1.00 96.50 82 LEU A N 1
ATOM 615 C CA . LEU A 1 82 ? 9.001 -2.619 -8.118 1.00 96.50 82 LEU A CA 1
ATOM 616 C C . LEU A 1 82 ? 10.090 -1.826 -7.378 1.00 96.50 82 LEU A C 1
ATOM 618 O O . LEU A 1 82 ? 10.242 -0.623 -7.602 1.00 96.50 82 LEU A O 1
ATOM 622 N N . ALA A 1 83 ? 10.872 -2.456 -6.498 1.00 95.69 83 ALA A N 1
ATOM 623 C CA . ALA A 1 83 ? 11.989 -1.786 -5.843 1.00 95.69 83 ALA A CA 1
ATOM 624 C C . ALA A 1 83 ? 13.010 -1.283 -6.883 1.00 95.69 83 ALA A C 1
ATOM 626 O O . ALA A 1 83 ? 13.503 -2.036 -7.719 1.00 95.69 83 ALA A O 1
ATOM 627 N N . GLY A 1 84 ? 13.327 0.013 -6.833 1.00 92.56 84 GLY A N 1
ATOM 628 C CA . GLY A 1 84 ? 14.220 0.665 -7.800 1.00 92.56 84 GLY A CA 1
ATOM 629 C C . GLY A 1 84 ? 13.543 1.126 -9.097 1.00 92.56 84 GLY A C 1
ATOM 630 O O . GLY A 1 84 ? 14.177 1.829 -9.883 1.00 92.56 84 GLY A O 1
ATOM 631 N N . VAL A 1 85 ? 12.259 0.813 -9.309 1.00 95.38 85 VAL A N 1
ATOM 632 C CA . VAL A 1 85 ? 11.476 1.373 -10.418 1.00 95.38 85 VAL A CA 1
ATOM 633 C C . VAL A 1 85 ? 11.179 2.848 -10.140 1.00 95.38 85 VAL A C 1
ATOM 635 O O . VAL A 1 85 ? 10.707 3.224 -9.062 1.00 95.38 85 VAL A O 1
ATOM 638 N N . GLY A 1 86 ? 11.446 3.705 -11.130 1.00 92.69 86 GLY A N 1
ATOM 639 C CA . GLY A 1 86 ? 11.206 5.143 -11.028 1.00 92.69 86 GLY A CA 1
ATOM 640 C C . GLY A 1 86 ? 9.737 5.445 -10.721 1.00 92.69 86 GLY A C 1
ATOM 641 O O . GLY A 1 86 ? 8.860 5.141 -11.530 1.00 92.69 86 GLY A O 1
ATOM 642 N N . SER A 1 87 ? 9.485 6.056 -9.560 1.00 92.75 87 SER A N 1
ATOM 643 C CA . SER A 1 87 ? 8.136 6.312 -9.048 1.00 92.75 87 SER A CA 1
ATOM 644 C C . SER A 1 87 ? 7.938 7.771 -8.646 1.00 92.75 87 SER A C 1
ATOM 646 O O . SER A 1 87 ? 8.793 8.342 -7.968 1.00 92.75 87 SER A O 1
ATOM 648 N N . ALA A 1 88 ? 6.804 8.363 -9.028 1.00 88.38 88 ALA A N 1
ATOM 649 C CA . ALA A 1 88 ? 6.440 9.745 -8.697 1.00 88.38 88 ALA A CA 1
ATOM 650 C C . ALA A 1 88 ? 5.129 9.832 -7.891 1.00 88.38 88 ALA A C 1
ATOM 652 O O . ALA A 1 88 ? 4.371 8.860 -7.816 1.00 88.38 88 ALA A O 1
ATOM 653 N N . ARG A 1 89 ? 4.888 11.001 -7.284 1.00 76.38 89 ARG A N 1
ATOM 654 C CA . ARG A 1 89 ? 3.667 11.370 -6.553 1.00 76.38 89 ARG A CA 1
ATOM 655 C C . ARG A 1 89 ? 3.176 12.740 -7.005 1.00 76.38 89 ARG A C 1
ATOM 657 O O . ARG A 1 89 ? 4.064 13.566 -7.316 1.00 76.38 89 ARG A O 1
#

Foldseek 3Di:
DDQDDDDDPPDLLAADVPNPCNVPDHDDAPLVNLLCVLVVVCVVVVDDPLVDQEEEDDDDQCCPPPVDDPVQCSNCVSPVSCHVRHYYD